Protein AF-A0A8H4R6E5-F1 (afdb_monomer_lite)

Structure (mmCIF, N/CA/C/O backbone):
data_AF-A0A8H4R6E5-F1
#
_entry.id   AF-A0A8H4R6E5-F1
#
loop_
_atom_site.group_PDB
_atom_site.id
_atom_site.type_symbol
_atom_site.label_atom_id
_atom_site.label_alt_id
_atom_site.label_comp_id
_atom_site.label_asym_id
_atom_site.label_entity_id
_atom_site.label_seq_id
_atom_site.pdbx_PDB_ins_code
_atom_site.Cartn_x
_atom_site.Cartn_y
_atom_site.Cartn_z
_atom_site.occupancy
_atom_site.B_iso_or_equiv
_atom_site.auth_seq_id
_atom_site.auth_comp_id
_atom_site.auth_asym_id
_atom_site.auth_atom_id
_atom_site.pdbx_PDB_model_num
ATOM 1 N N . MET A 1 1 ? 16.831 -21.505 -38.066 1.00 56.34 1 MET A N 1
ATOM 2 C CA . MET A 1 1 ? 16.959 -20.039 -38.204 1.00 56.34 1 MET A CA 1
ATOM 3 C C . MET A 1 1 ? 16.890 -19.450 -36.808 1.00 56.34 1 MET A C 1
ATOM 5 O O . MET A 1 1 ? 15.974 -19.810 -36.083 1.00 56.34 1 MET A O 1
ATOM 9 N N . ALA A 1 2 ? 17.876 -18.652 -36.403 1.00 72.31 2 ALA A N 1
ATOM 10 C CA . ALA A 1 2 ? 17.888 -18.002 -35.094 1.00 72.31 2 ALA A CA 1
ATOM 11 C C . ALA A 1 2 ? 17.342 -16.578 -35.245 1.00 72.31 2 ALA A C 1
ATOM 13 O O . ALA A 1 2 ? 17.800 -15.841 -36.116 1.00 72.31 2 ALA A O 1
ATOM 14 N N . VAL A 1 3 ? 16.355 -16.214 -34.427 1.00 78.81 3 VAL A N 1
ATOM 15 C CA . VAL A 1 3 ? 15.859 -14.839 -34.328 1.00 78.81 3 VAL A CA 1
ATOM 16 C C . VAL A 1 3 ? 16.624 -14.171 -33.194 1.00 78.81 3 VAL A C 1
ATOM 18 O O . VAL A 1 3 ? 16.574 -14.631 -32.056 1.00 78.81 3 VAL A O 1
ATOM 21 N N . ILE A 1 4 ? 17.355 -13.110 -33.516 1.00 76.75 4 ILE A N 1
ATOM 22 C CA . ILE A 1 4 ? 18.052 -12.266 -32.546 1.00 76.75 4 ILE A CA 1
ATOM 23 C C . ILE A 1 4 ? 17.148 -11.083 -32.208 1.00 76.75 4 ILE A C 1
ATOM 25 O O . ILE A 1 4 ? 16.847 -10.260 -33.067 1.00 76.75 4 ILE A O 1
ATOM 29 N N . VAL A 1 5 ? 16.686 -11.035 -30.959 1.00 80.31 5 VAL A N 1
ATOM 30 C CA . VAL A 1 5 ? 15.897 -9.922 -30.422 1.00 80.31 5 VAL A CA 1
ATOM 31 C C . VAL A 1 5 ? 16.864 -8.933 -29.780 1.00 80.31 5 VAL A C 1
ATOM 33 O O . VAL A 1 5 ? 17.503 -9.251 -28.779 1.00 80.31 5 VAL A O 1
ATOM 36 N N . THR A 1 6 ? 16.999 -7.748 -30.368 1.00 80.81 6 THR A N 1
ATOM 37 C CA . THR A 1 6 ? 17.791 -6.647 -29.807 1.00 80.81 6 THR A CA 1
ATOM 38 C C . THR A 1 6 ? 16.897 -5.798 -28.911 1.00 80.81 6 THR A C 1
ATOM 40 O O . THR A 1 6 ? 15.947 -5.185 -29.398 1.00 80.81 6 THR A O 1
ATOM 43 N N . LEU A 1 7 ? 17.176 -5.782 -27.608 1.00 77.88 7 LEU A N 1
ATOM 44 C CA . LEU A 1 7 ? 16.465 -4.931 -26.653 1.00 77.88 7 LEU A CA 1
ATOM 45 C C . LEU A 1 7 ? 16.979 -3.483 -26.762 1.00 77.88 7 LEU A C 1
ATOM 47 O O . LEU A 1 7 ? 18.193 -3.296 -26.867 1.00 77.88 7 LEU A O 1
ATOM 51 N N . PRO A 1 8 ? 16.093 -2.471 -26.750 1.00 76.50 8 PRO A N 1
ATOM 52 C CA . PRO A 1 8 ? 16.499 -1.070 -26.762 1.00 76.50 8 PRO A CA 1
ATOM 53 C C . PRO A 1 8 ? 17.221 -0.684 -25.461 1.00 76.50 8 PRO A C 1
ATOM 55 O O . PRO A 1 8 ? 16.934 -1.218 -24.385 1.00 76.50 8 PRO A O 1
ATOM 58 N N . GLU A 1 9 ? 18.164 0.259 -25.560 1.00 71.12 9 GLU A N 1
ATOM 59 C CA . GLU A 1 9 ? 18.839 0.832 -24.391 1.00 71.12 9 GLU A CA 1
ATOM 60 C C . GLU A 1 9 ? 17.802 1.470 -23.453 1.00 71.12 9 GLU A C 1
ATOM 62 O O . GLU A 1 9 ? 17.002 2.306 -23.868 1.00 71.12 9 GLU A O 1
ATOM 67 N N . GLY A 1 10 ? 17.804 1.058 -22.181 1.00 68.06 10 GLY A N 1
ATOM 68 C CA . GLY A 1 10 ? 16.869 1.544 -21.162 1.00 68.06 10 GLY A CA 1
ATOM 69 C C . GLY A 1 10 ? 15.729 0.589 -20.784 1.00 68.06 10 GLY A C 1
ATOM 70 O O . GLY A 1 10 ? 15.026 0.859 -19.809 1.00 68.06 10 GLY A O 1
ATOM 71 N N . PHE A 1 11 ? 15.597 -0.567 -21.446 1.00 73.88 11 PHE A N 1
ATOM 72 C CA . PHE A 1 11 ? 14.601 -1.591 -21.083 1.00 73.88 11 PHE A CA 1
ATOM 73 C C . PHE A 1 11 ? 14.754 -2.102 -19.632 1.00 73.88 11 PHE A C 1
ATOM 75 O O . PHE A 1 11 ? 13.789 -2.487 -18.972 1.00 73.88 11 PHE A O 1
ATOM 82 N N . GLU A 1 12 ? 15.967 -2.047 -19.080 1.00 71.88 12 GLU A N 1
ATOM 83 C CA . GLU A 1 12 ? 16.258 -2.384 -17.681 1.00 71.88 12 GLU A CA 1
ATOM 84 C C . GLU A 1 12 ? 15.514 -1.499 -16.661 1.00 71.88 12 GLU A C 1
ATOM 86 O O . GLU A 1 12 ? 15.127 -1.974 -15.588 1.00 71.88 12 GLU A O 1
ATOM 91 N N . TYR A 1 13 ? 15.218 -0.241 -17.007 1.00 70.88 13 TYR A N 1
ATOM 92 C CA . TYR A 1 13 ? 14.477 0.681 -16.140 1.00 70.88 13 TYR A CA 1
ATOM 93 C C . TYR A 1 13 ? 12.981 0.359 -16.064 1.00 70.88 13 TYR A C 1
ATOM 95 O O . TYR A 1 13 ? 12.332 0.691 -15.064 1.00 70.88 13 TYR A O 1
ATOM 103 N N . VAL A 1 14 ? 12.439 -0.314 -17.086 1.00 73.81 14 VAL A N 1
ATOM 104 C CA . VAL A 1 14 ? 11.071 -0.854 -17.072 1.00 73.81 14 VAL A CA 1
ATOM 105 C C . VAL A 1 14 ? 10.990 -1.968 -16.030 1.00 73.81 14 VAL A C 1
ATOM 107 O O . VAL A 1 14 ? 10.126 -1.942 -15.153 1.00 73.81 14 VAL A O 1
ATOM 110 N N . GLY A 1 15 ? 11.959 -2.891 -16.044 1.00 75.12 15 GLY A N 1
ATOM 111 C CA . GLY A 1 15 ? 12.068 -3.953 -15.042 1.00 75.12 15 GLY A CA 1
ATOM 112 C C . GLY A 1 15 ? 12.217 -3.407 -13.618 1.00 75.12 15 GLY A C 1
ATOM 113 O O . GLY A 1 15 ? 11.489 -3.823 -12.716 1.00 75.12 15 GLY A O 1
ATOM 114 N N . GLY A 1 16 ? 13.104 -2.426 -13.421 1.00 75.00 16 GLY A N 1
ATOM 115 C CA . GLY A 1 16 ? 13.277 -1.753 -12.129 1.00 75.00 16 GLY A CA 1
ATOM 116 C C . GLY A 1 16 ? 11.998 -1.069 -11.633 1.00 75.00 16 GLY A C 1
ATOM 117 O O . GLY A 1 16 ? 11.660 -1.153 -10.452 1.00 75.00 16 GLY A O 1
ATOM 118 N N . GLY A 1 17 ? 11.240 -0.462 -12.545 1.00 74.38 17 GLY A N 1
ATOM 119 C CA . GLY A 1 17 ? 9.939 0.135 -12.268 1.00 74.38 17 GLY A CA 1
ATOM 120 C C . GLY A 1 17 ? 8.906 -0.838 -11.748 1.00 74.38 17 GLY A C 1
ATOM 121 O O . GLY A 1 17 ? 8.384 -0.663 -10.646 1.00 74.38 17 GLY A O 1
ATOM 122 N N . LEU A 1 18 ? 8.667 -1.894 -12.519 1.00 77.62 18 LEU A N 1
ATOM 123 C CA . LEU A 1 18 ? 7.715 -2.943 -12.171 1.00 77.62 18 LEU A CA 1
ATOM 124 C C . LEU A 1 18 ? 8.064 -3.589 -10.824 1.00 77.62 18 LEU 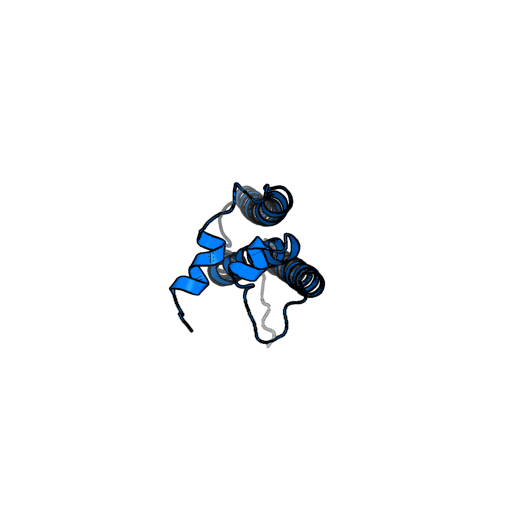A C 1
ATOM 126 O O . LEU A 1 18 ? 7.189 -3.749 -9.970 1.00 77.62 18 LEU A O 1
ATOM 130 N N . LEU A 1 19 ? 9.349 -3.892 -10.603 1.00 81.38 19 LEU A N 1
ATOM 131 C CA . LEU A 1 19 ? 9.837 -4.451 -9.342 1.00 81.38 19 LEU A CA 1
ATOM 132 C C . LEU A 1 19 ? 9.614 -3.492 -8.168 1.00 81.38 19 LEU A C 1
ATOM 134 O O . LEU A 1 19 ? 9.142 -3.921 -7.115 1.00 81.38 19 LEU A O 1
ATOM 138 N N . SER A 1 20 ? 9.900 -2.198 -8.335 1.00 78.00 20 SER A N 1
ATOM 139 C CA . SER A 1 20 ? 9.714 -1.203 -7.271 1.00 78.00 20 SER A CA 1
ATOM 140 C C . SER A 1 20 ? 8.251 -1.098 -6.823 1.00 78.00 20 SER A C 1
ATOM 142 O O . SER A 1 20 ? 7.964 -1.129 -5.622 1.00 78.00 20 SER A O 1
ATOM 144 N N . THR A 1 21 ? 7.317 -1.090 -7.777 1.00 76.88 21 THR A N 1
ATOM 145 C CA . THR A 1 21 ? 5.876 -1.060 -7.509 1.00 76.88 21 THR A CA 1
ATOM 146 C C . THR A 1 21 ? 5.417 -2.342 -6.814 1.00 76.88 21 THR A C 1
ATOM 148 O O . THR A 1 21 ? 4.626 -2.284 -5.873 1.00 76.88 21 THR A O 1
ATOM 151 N N . ALA A 1 22 ? 5.964 -3.500 -7.197 1.00 83.75 22 ALA A N 1
ATOM 152 C CA . ALA A 1 22 ? 5.670 -4.768 -6.532 1.00 83.75 22 ALA A CA 1
ATOM 153 C C . ALA A 1 22 ? 6.104 -4.762 -5.054 1.00 83.75 22 ALA A C 1
ATOM 155 O O . ALA A 1 22 ? 5.322 -5.138 -4.178 1.00 83.75 22 ALA A O 1
ATOM 156 N N . PHE A 1 23 ? 7.313 -4.277 -4.744 1.00 82.38 23 PHE A N 1
ATOM 157 C CA . PHE A 1 23 ? 7.775 -4.148 -3.356 1.00 82.38 23 PHE A CA 1
ATOM 158 C C . PHE A 1 23 ? 6.924 -3.168 -2.539 1.00 82.38 23 PHE A C 1
ATOM 160 O O . PHE A 1 23 ? 6.646 -3.432 -1.366 1.00 82.38 23 PHE A O 1
ATOM 167 N N . LEU A 1 24 ? 6.470 -2.070 -3.148 1.00 81.44 24 LEU A N 1
ATOM 168 C CA . LEU A 1 24 ? 5.578 -1.108 -2.501 1.00 81.44 24 LEU A CA 1
ATOM 169 C C . LEU A 1 24 ? 4.233 -1.750 -2.126 1.00 81.44 24 LEU A C 1
ATOM 171 O O . LEU A 1 24 ? 3.801 -1.640 -0.977 1.00 81.44 24 LEU A O 1
ATOM 175 N N . ILE A 1 25 ? 3.607 -2.480 -3.052 1.00 84.25 25 ILE A N 1
ATOM 176 C CA . ILE A 1 25 ? 2.322 -3.166 -2.833 1.00 84.25 25 ILE A CA 1
ATOM 177 C C . ILE A 1 25 ? 2.453 -4.243 -1.754 1.00 84.25 25 ILE A C 1
ATOM 179 O O . ILE A 1 25 ? 1.590 -4.354 -0.877 1.00 84.25 25 ILE A O 1
ATOM 183 N N . LEU A 1 26 ? 3.551 -5.006 -1.764 1.00 86.75 26 LEU A N 1
ATOM 184 C CA . LEU A 1 26 ? 3.850 -5.980 -0.714 1.00 86.75 26 LEU A CA 1
ATOM 185 C C . LEU A 1 26 ? 3.985 -5.292 0.650 1.00 86.75 26 LEU A C 1
ATOM 187 O O . LEU A 1 26 ? 3.356 -5.716 1.619 1.00 86.75 26 LEU A O 1
ATOM 191 N N . GLY A 1 27 ? 4.743 -4.196 0.726 1.00 83.69 27 GLY A N 1
ATOM 192 C CA . GLY A 1 27 ? 4.910 -3.415 1.953 1.00 83.69 27 GLY A CA 1
ATOM 193 C C . GLY A 1 27 ? 3.581 -2.898 2.511 1.00 83.69 27 GLY A C 1
ATOM 194 O O . GLY A 1 27 ? 3.301 -3.056 3.702 1.00 83.69 27 GLY A O 1
ATOM 195 N N . GLN A 1 28 ? 2.724 -2.348 1.651 1.00 83.38 28 GLN A N 1
ATOM 196 C CA . GLN A 1 28 ? 1.380 -1.910 2.031 1.00 83.38 28 GLN A CA 1
ATOM 197 C C . GLN A 1 28 ? 0.510 -3.076 2.523 1.00 83.38 28 GLN A C 1
ATOM 199 O O . GLN A 1 28 ? -0.129 -2.960 3.570 1.00 83.38 28 GLN A O 1
ATOM 204 N N . SER A 1 29 ? 0.554 -4.228 1.847 1.00 86.25 29 SER A N 1
ATOM 205 C CA . SER A 1 29 ? -0.179 -5.442 2.244 1.00 86.25 29 SER A CA 1
ATOM 206 C C . SER A 1 29 ? 0.227 -5.932 3.641 1.00 86.25 29 SER A C 1
ATOM 208 O O . SER A 1 29 ? -0.621 -6.310 4.460 1.00 86.25 29 SER A O 1
ATOM 210 N N . PHE A 1 30 ? 1.527 -5.881 3.958 1.00 87.62 30 PHE A N 1
ATOM 211 C CA . PHE A 1 30 ? 2.034 -6.204 5.293 1.00 87.62 30 PHE A CA 1
ATOM 212 C C . PHE A 1 30 ? 1.542 -5.217 6.354 1.00 87.62 30 PHE A C 1
ATOM 214 O O . PHE A 1 30 ? 1.173 -5.637 7.454 1.00 87.62 30 PHE A O 1
ATOM 221 N N . LEU A 1 31 ? 1.503 -3.917 6.045 1.00 83.62 31 LEU A N 1
ATOM 222 C CA . LEU A 1 31 ? 0.993 -2.899 6.966 1.00 83.62 31 LEU A CA 1
ATOM 223 C C . LEU A 1 31 ? -0.499 -3.095 7.247 1.00 83.62 31 LEU A C 1
ATOM 225 O O . LEU A 1 31 ? -0.883 -3.132 8.417 1.00 83.62 31 LEU A O 1
ATOM 229 N N . VAL A 1 32 ? -1.316 -3.305 6.212 1.00 87.44 32 VAL A N 1
ATOM 230 C CA . VAL A 1 32 ? -2.746 -3.626 6.352 1.00 87.44 32 VAL A CA 1
ATOM 231 C C . VAL A 1 32 ? -2.926 -4.841 7.259 1.00 87.44 32 VAL A C 1
ATOM 233 O O . VAL A 1 32 ? -3.664 -4.779 8.240 1.00 87.44 32 VAL A O 1
ATOM 236 N N . SER A 1 33 ? -2.185 -5.920 7.005 1.00 88.38 33 SER A N 1
ATOM 237 C CA . SER A 1 33 ? -2.261 -7.152 7.801 1.00 88.38 33 SER A CA 1
ATOM 238 C C . SER A 1 33 ? -1.847 -6.937 9.261 1.00 88.38 33 SER A C 1
ATOM 240 O O . SER A 1 33 ? -2.491 -7.443 10.185 1.00 88.38 33 SER A O 1
ATOM 242 N N . LYS A 1 34 ? -0.794 -6.146 9.494 1.00 86.31 34 LYS A N 1
ATOM 243 C CA . LYS A 1 34 ? -0.314 -5.791 10.834 1.00 86.31 34 LYS A CA 1
ATOM 244 C C . LYS A 1 34 ? -1.360 -4.992 11.609 1.00 86.31 34 LYS A C 1
ATOM 246 O O . LYS A 1 34 ? -1.637 -5.327 12.760 1.00 86.31 34 LYS A O 1
ATOM 251 N N . TYR A 1 35 ? -1.933 -3.951 11.006 1.00 84.75 35 TYR A N 1
ATOM 252 C CA . TYR A 1 35 ? -2.947 -3.127 11.665 1.00 84.75 35 TYR A CA 1
ATOM 253 C C . TYR A 1 35 ? -4.262 -3.876 11.846 1.00 84.75 35 TYR A C 1
ATOM 255 O O . TYR A 1 35 ? -4.863 -3.761 1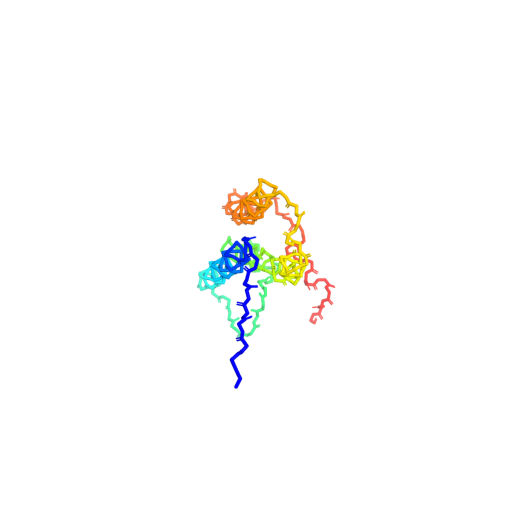2.907 1.00 84.75 35 TYR A O 1
ATOM 263 N N . ARG A 1 36 ? -4.641 -4.739 10.898 1.00 89.06 36 ARG A N 1
ATOM 264 C CA . ARG A 1 36 ? -5.791 -5.636 11.046 1.00 89.06 36 ARG A CA 1
ATOM 265 C C . ARG A 1 36 ? -5.665 -6.507 12.290 1.00 89.06 36 ARG A C 1
ATOM 267 O O . ARG A 1 36 ? -6.576 -6.552 13.110 1.00 89.06 36 ARG A O 1
ATOM 274 N N . LYS A 1 37 ? -4.517 -7.177 12.447 1.00 88.88 37 LYS A N 1
ATOM 275 C CA . LYS A 1 37 ? -4.265 -8.066 13.589 1.00 88.88 37 LYS A CA 1
ATOM 276 C C . LYS A 1 37 ? -4.297 -7.307 14.916 1.00 88.88 37 LYS A C 1
ATOM 278 O O . LYS A 1 37 ? -4.762 -7.849 15.910 1.00 88.88 37 LYS A O 1
ATOM 283 N N . ARG A 1 38 ? -3.824 -6.058 14.929 1.00 86.94 38 ARG A N 1
ATOM 284 C CA . ARG A 1 38 ? -3.866 -5.184 16.110 1.00 86.94 38 ARG A CA 1
ATOM 285 C C . ARG A 1 38 ? -5.268 -4.671 16.432 1.00 86.94 38 ARG A C 1
ATOM 287 O O . ARG A 1 38 ? -5.611 -4.563 17.601 1.00 86.94 38 ARG A O 1
ATOM 294 N N . ALA A 1 39 ? -6.057 -4.365 15.407 1.00 85.25 39 ALA A N 1
ATOM 295 C CA . ALA A 1 39 ? -7.434 -3.913 15.549 1.00 85.25 39 ALA A CA 1
ATOM 296 C C . ALA A 1 39 ? -8.409 -5.053 15.895 1.00 85.25 39 ALA A C 1
ATOM 298 O O . ALA A 1 39 ? -9.510 -4.779 16.351 1.00 85.25 39 ALA A O 1
ATOM 299 N N . GLY A 1 40 ? -8.011 -6.316 15.699 1.00 88.12 40 GLY A N 1
ATOM 300 C CA . GLY A 1 40 ? -8.841 -7.481 16.016 1.00 88.12 40 GLY A CA 1
ATOM 301 C C . GLY A 1 40 ? -9.976 -7.729 15.019 1.00 88.12 40 GLY A C 1
ATOM 302 O O . GLY A 1 40 ? -10.930 -8.420 15.355 1.00 88.12 40 GLY A O 1
ATOM 303 N N . ILE A 1 41 ? -9.880 -7.185 13.801 1.00 85.38 41 ILE A N 1
ATOM 304 C CA . ILE A 1 41 ? -10.980 -7.221 12.828 1.00 85.38 41 ILE A CA 1
ATOM 305 C C . ILE A 1 41 ? -11.034 -8.580 12.113 1.00 85.38 41 ILE A C 1
ATOM 307 O O . ILE A 1 41 ? -10.076 -8.937 11.402 1.00 85.38 41 ILE A O 1
ATOM 311 N N . PRO A 1 42 ? -12.135 -9.343 12.262 1.00 86.75 42 PRO A N 1
ATOM 312 C CA . PRO A 1 42 ? -12.265 -10.666 11.667 1.00 86.75 42 PRO A CA 1
ATOM 313 C C . PRO A 1 42 ? -12.376 -10.596 10.138 1.00 86.75 42 PRO A C 1
ATOM 315 O O . PRO A 1 42 ? -12.761 -9.588 9.547 1.00 86.75 42 PRO A O 1
ATOM 318 N N . TYR A 1 43 ? -12.007 -11.678 9.455 1.00 84.69 43 TYR A N 1
ATOM 319 C CA . TYR A 1 43 ? -12.433 -11.894 8.065 1.00 84.69 43 TYR A CA 1
ATOM 320 C C . TYR A 1 43 ? -13.927 -12.264 8.070 1.00 84.69 43 TYR A C 1
ATOM 322 O O . TYR A 1 43 ? -14.341 -12.953 9.002 1.00 84.69 43 TYR A O 1
ATOM 330 N N . PRO A 1 44 ? -14.751 -11.840 7.088 1.00 87.62 44 PRO A N 1
ATOM 331 C CA . PRO A 1 44 ? -14.422 -11.235 5.787 1.00 87.62 44 PRO A CA 1
ATOM 332 C C . PRO A 1 44 ? -14.488 -9.693 5.727 1.00 87.62 44 PRO A C 1
ATOM 334 O O . PRO A 1 44 ? -14.492 -9.127 4.637 1.00 87.62 44 PRO A O 1
ATOM 337 N N . GLN A 1 45 ? -14.539 -8.993 6.863 1.00 83.06 45 GLN A N 1
ATOM 338 C CA . GLN A 1 45 ? -14.696 -7.534 6.896 1.00 83.06 45 GLN A CA 1
ATOM 339 C C . GLN A 1 45 ? -13.500 -6.814 6.234 1.00 83.06 45 GLN A C 1
ATOM 341 O O . GLN A 1 45 ? -12.338 -7.108 6.542 1.00 83.06 45 GLN A O 1
ATOM 346 N N . LEU A 1 46 ? -13.793 -5.903 5.291 1.00 83.25 46 LEU A N 1
ATOM 347 C CA . LEU A 1 46 ? -12.792 -5.179 4.489 1.00 83.25 46 LEU A CA 1
ATOM 348 C C . LEU A 1 46 ? -12.299 -3.892 5.171 1.00 83.25 46 LEU A C 1
ATOM 350 O O . LEU A 1 46 ? -11.112 -3.579 5.077 1.00 83.25 46 LEU A O 1
ATOM 354 N N . TYR A 1 47 ? -13.201 -3.188 5.859 1.00 82.31 47 TYR A N 1
ATOM 355 C CA . TYR A 1 47 ? -12.961 -1.953 6.611 1.00 82.31 47 TYR A CA 1
ATOM 356 C C . TYR A 1 47 ? -13.576 -2.059 8.010 1.00 82.31 47 TYR A C 1
ATOM 358 O O . TYR A 1 47 ? -14.619 -2.686 8.178 1.00 82.31 47 TYR A O 1
ATOM 366 N N . ALA A 1 48 ? -12.939 -1.447 9.008 1.00 81.50 48 ALA A N 1
ATOM 367 C CA . ALA A 1 48 ? -13.516 -1.248 10.335 1.00 81.50 48 ALA A CA 1
ATOM 368 C C . ALA A 1 48 ? -14.752 -0.351 10.245 1.00 81.50 48 ALA A C 1
ATOM 370 O O . ALA A 1 48 ? -14.704 0.648 9.519 1.00 81.50 48 ALA A O 1
ATOM 371 N N . GLU A 1 49 ? -15.800 -0.659 11.009 1.00 80.56 49 GLU A N 1
ATOM 372 C CA . GLU A 1 49 ? -16.959 0.235 11.107 1.00 80.56 49 GLU A CA 1
ATOM 373 C C . GLU A 1 49 ? -16.577 1.591 11.718 1.00 80.56 49 GLU A C 1
ATOM 375 O O . GLU A 1 49 ? -15.612 1.698 12.487 1.00 80.56 49 GLU A O 1
ATOM 380 N N . LYS A 1 50 ? -17.388 2.624 11.442 1.00 75.00 50 LYS A N 1
ATOM 381 C CA . LYS A 1 50 ? -17.313 3.936 12.116 1.00 75.00 50 LYS A CA 1
ATOM 382 C C . LYS A 1 50 ? -17.187 3.795 13.643 1.00 75.00 50 LYS A C 1
ATOM 384 O O . LYS A 1 50 ? -16.285 4.381 14.241 1.00 75.00 50 LYS A O 1
ATOM 389 N N . SER A 1 51 ? -18.016 2.946 14.253 1.00 76.38 51 SER A N 1
ATOM 390 C CA . SER A 1 51 ? -18.040 2.684 15.701 1.00 76.38 51 SER A CA 1
ATOM 391 C C . SER A 1 51 ? -16.712 2.100 16.225 1.00 76.38 51 SER A C 1
ATOM 393 O O . SER A 1 51 ? -16.153 2.574 17.219 1.00 76.38 51 SER A O 1
ATOM 395 N N . GLU A 1 52 ? -16.150 1.117 15.517 1.00 75.69 52 GLU A N 1
ATOM 396 C CA . GLU A 1 52 ? -14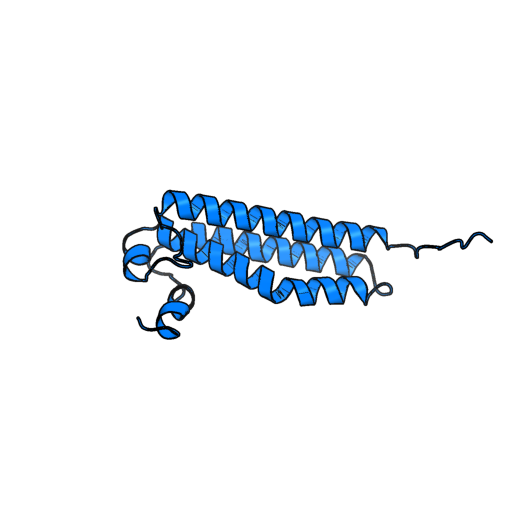.899 0.428 15.862 1.00 75.69 52 GLU A CA 1
ATOM 397 C C . GLU A 1 52 ? -13.671 1.332 15.678 1.00 75.69 52 GLU A C 1
ATOM 399 O O . GLU A 1 52 ? -12.749 1.336 16.501 1.00 75.69 52 GLU A O 1
ATOM 404 N N . ALA A 1 53 ? -13.665 2.139 14.617 1.00 74.00 53 ALA A N 1
ATOM 405 C CA . ALA A 1 53 ? -12.611 3.102 14.318 1.00 74.00 53 ALA A CA 1
ATOM 406 C C . ALA A 1 53 ? -12.626 4.323 15.255 1.00 74.00 53 ALA A C 1
ATOM 408 O O . ALA A 1 53 ? -11.581 4.916 15.542 1.00 74.00 53 ALA A O 1
ATOM 409 N N . GLU A 1 54 ? -13.789 4.730 15.761 1.00 71.94 54 GLU A N 1
ATOM 410 C CA . GLU A 1 54 ? -13.910 5.768 16.790 1.00 71.94 54 GLU A CA 1
ATOM 411 C C . GLU A 1 54 ? -13.403 5.281 18.148 1.00 71.94 54 GLU A C 1
ATOM 413 O O . GLU A 1 54 ? -12.585 5.966 18.788 1.00 71.94 54 GLU A O 1
ATOM 418 N N . ALA A 1 55 ? -13.782 4.058 18.523 1.00 78.81 55 ALA A N 1
ATOM 419 C CA . ALA A 1 55 ? -13.333 3.402 19.742 1.00 78.81 55 ALA A CA 1
ATOM 420 C C . ALA A 1 55 ? -11.810 3.167 19.735 1.00 78.81 55 ALA A C 1
ATOM 422 O O . ALA A 1 55 ? -11.097 3.614 20.643 1.00 78.81 55 ALA A O 1
ATOM 423 N N . SER A 1 56 ? -11.268 2.558 18.675 1.00 77.62 56 SER A N 1
ATOM 424 C CA . SER A 1 56 ? -9.865 2.133 18.608 1.00 77.62 56 SER A CA 1
ATOM 425 C C . SER A 1 56 ? -9.033 2.934 17.609 1.00 77.62 56 SER A C 1
ATOM 427 O O . SER A 1 56 ? -9.342 3.035 16.423 1.00 77.62 56 SER A O 1
ATOM 429 N N . LYS A 1 57 ? -7.881 3.439 18.072 1.00 79.00 57 LYS A N 1
ATOM 430 C CA . LYS A 1 57 ? -6.892 4.073 17.185 1.00 79.00 57 LYS A CA 1
ATOM 431 C C . LYS A 1 57 ? -6.332 3.075 16.163 1.00 79.00 57 LYS A C 1
ATOM 433 O O . LYS A 1 57 ? -6.036 3.466 15.040 1.00 79.00 57 LYS A O 1
ATOM 438 N N . ASP A 1 58 ? -6.207 1.801 16.526 1.00 81.50 58 ASP A N 1
ATOM 439 C CA . ASP A 1 58 ? -5.631 0.786 15.641 1.00 81.50 58 ASP A CA 1
ATOM 440 C C . ASP A 1 58 ? -6.596 0.399 14.507 1.00 81.50 58 ASP A C 1
ATOM 442 O O . ASP A 1 58 ? -6.146 0.187 13.382 1.00 81.50 58 ASP A O 1
ATOM 446 N N . ALA A 1 59 ? -7.911 0.407 14.760 1.00 81.44 59 ALA A N 1
ATOM 447 C CA . ALA A 1 59 ? -8.939 0.211 13.732 1.00 81.44 59 ALA A CA 1
ATOM 448 C C . ALA A 1 59 ? -8.967 1.366 12.716 1.00 81.44 59 ALA A C 1
ATOM 450 O O . ALA A 1 59 ? -9.055 1.149 11.509 1.00 81.44 59 ALA A O 1
ATOM 451 N N . TYR A 1 60 ? -8.772 2.600 13.187 1.00 78.50 60 TYR A N 1
ATOM 452 C CA . TYR A 1 60 ? -8.598 3.749 12.302 1.00 78.50 60 TYR A CA 1
ATOM 453 C C . TYR A 1 60 ? -7.348 3.629 11.412 1.00 78.50 60 TYR A C 1
ATOM 455 O O . TYR A 1 60 ? -7.402 3.872 10.204 1.00 78.50 60 TYR A O 1
ATOM 463 N N . LEU A 1 61 ? -6.215 3.220 11.995 1.00 78.81 61 LEU A N 1
ATOM 464 C CA . LEU A 1 61 ? -4.974 3.009 11.243 1.00 78.81 61 LEU A CA 1
ATOM 465 C C . LEU A 1 61 ? -5.109 1.888 10.213 1.00 78.81 61 LEU A C 1
ATOM 467 O O . LEU A 1 61 ? -4.545 2.002 9.126 1.00 78.81 61 LEU A O 1
ATOM 471 N N . PHE A 1 62 ? -5.882 0.845 10.526 1.00 84.62 62 PHE A N 1
ATOM 472 C CA . PHE A 1 62 ? -6.232 -0.197 9.568 1.00 84.62 62 PHE A CA 1
ATOM 473 C C . PHE A 1 62 ? -6.986 0.376 8.361 1.00 84.62 62 PHE A C 1
ATOM 475 O O . PHE A 1 62 ? -6.540 0.165 7.235 1.00 84.62 62 PHE A O 1
ATOM 482 N N . ASN A 1 63 ? -8.040 1.172 8.573 1.00 82.81 63 ASN A N 1
ATOM 483 C CA . ASN A 1 63 ? -8.794 1.786 7.471 1.00 82.81 63 ASN A CA 1
ATOM 484 C C . ASN A 1 63 ? -7.916 2.691 6.604 1.00 82.81 63 ASN A C 1
ATOM 486 O O . ASN A 1 63 ? -8.032 2.680 5.378 1.00 82.81 63 ASN A O 1
ATOM 490 N N . CYS A 1 64 ? -7.003 3.440 7.222 1.00 79.25 64 CYS A N 1
ATOM 491 C CA . CYS A 1 64 ? -6.111 4.304 6.464 1.00 79.25 64 CYS A CA 1
ATOM 492 C C . CYS A 1 64 ? -5.069 3.530 5.654 1.00 79.25 64 CYS A C 1
ATOM 494 O O . CYS A 1 64 ? -4.873 3.820 4.474 1.00 79.25 64 CYS A O 1
ATOM 496 N N . ALA A 1 65 ? -4.444 2.510 6.249 1.00 80.69 65 ALA A N 1
ATOM 497 C CA . ALA A 1 65 ? -3.546 1.621 5.516 1.00 80.69 65 ALA A CA 1
ATOM 498 C C . ALA A 1 65 ? -4.279 0.948 4.344 1.00 80.69 65 ALA A C 1
ATOM 500 O O . ALA A 1 65 ? -3.734 0.854 3.247 1.00 80.69 65 ALA A O 1
ATOM 501 N N . GLN A 1 66 ? -5.535 0.552 4.559 1.00 85.94 66 GLN A N 1
ATOM 502 C CA . GLN A 1 66 ? -6.365 -0.077 3.542 1.00 85.94 66 GLN A CA 1
ATOM 503 C C . GLN A 1 66 ? -6.720 0.886 2.399 1.00 85.94 66 GLN A C 1
ATOM 505 O O . GLN A 1 66 ? -6.665 0.495 1.239 1.00 85.94 66 GLN A O 1
ATOM 510 N N . ARG A 1 67 ? -7.033 2.157 2.685 1.00 83.19 67 ARG A N 1
ATOM 511 C CA . ARG A 1 67 ? -7.246 3.182 1.644 1.00 83.19 67 ARG A CA 1
ATOM 512 C C . ARG A 1 67 ? -5.982 3.481 0.850 1.00 83.19 67 ARG A C 1
ATOM 514 O O . ARG A 1 67 ? -6.042 3.530 -0.370 1.00 83.19 67 ARG A O 1
ATOM 521 N N . ALA A 1 68 ? -4.844 3.637 1.523 1.00 78.69 68 ALA A N 1
ATOM 522 C CA . ALA A 1 68 ? -3.575 3.866 0.839 1.00 78.69 68 ALA A CA 1
ATOM 523 C C . ALA A 1 68 ? -3.233 2.704 -0.108 1.00 78.69 68 ALA A C 1
ATOM 525 O O . ALA A 1 68 ? -2.800 2.932 -1.235 1.00 78.69 68 ALA A O 1
ATOM 526 N N . HIS A 1 69 ? -3.484 1.469 0.334 1.00 82.94 69 HIS A N 1
ATOM 527 C CA . HIS A 1 69 ? -3.286 0.280 -0.481 1.00 82.94 69 HIS A CA 1
ATOM 528 C C . HIS A 1 69 ? -4.245 0.220 -1.681 1.00 82.94 69 HIS A C 1
ATOM 530 O O . HIS A 1 69 ? -3.797 0.015 -2.805 1.00 82.94 69 HIS A O 1
ATOM 536 N N . GLN A 1 70 ? -5.542 0.466 -1.471 1.00 84.06 70 GLN A N 1
ATOM 537 C CA . GLN A 1 70 ? -6.538 0.470 -2.550 1.00 84.06 70 GLN A CA 1
ATOM 538 C C . GLN A 1 70 ? -6.273 1.567 -3.588 1.00 84.06 70 GLN A C 1
ATOM 540 O O . GLN A 1 70 ? -6.259 1.269 -4.775 1.00 84.06 70 GLN A O 1
ATOM 545 N N . ASN A 1 71 ? -5.927 2.790 -3.174 1.00 81.69 71 ASN A N 1
ATOM 546 C CA . A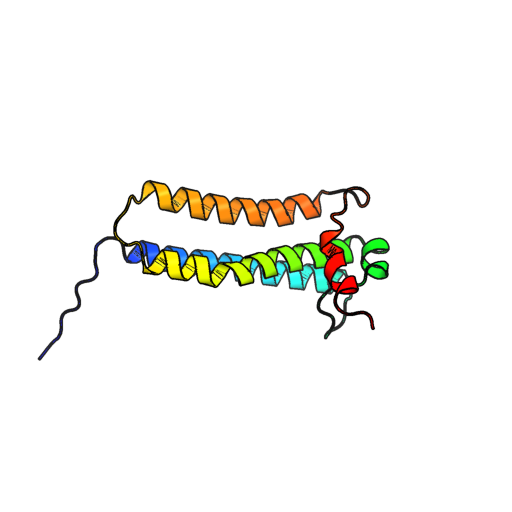SN A 1 71 ? -5.569 3.865 -4.109 1.00 81.69 71 ASN A CA 1
ATOM 547 C C . ASN A 1 71 ? -4.373 3.483 -5.000 1.00 81.69 71 ASN A C 1
ATOM 549 O O . ASN A 1 71 ? -4.320 3.830 -6.178 1.00 81.69 71 ASN A O 1
ATOM 553 N N . THR A 1 72 ? -3.403 2.753 -4.441 1.00 79.19 72 THR A N 1
ATOM 554 C CA . THR A 1 72 ? -2.269 2.237 -5.218 1.00 79.19 72 THR A CA 1
ATOM 555 C C . THR A 1 72 ? -2.726 1.169 -6.214 1.00 79.19 72 THR A C 1
ATOM 557 O O . THR A 1 72 ? -2.290 1.187 -7.361 1.00 79.19 72 THR A O 1
ATOM 560 N N . LEU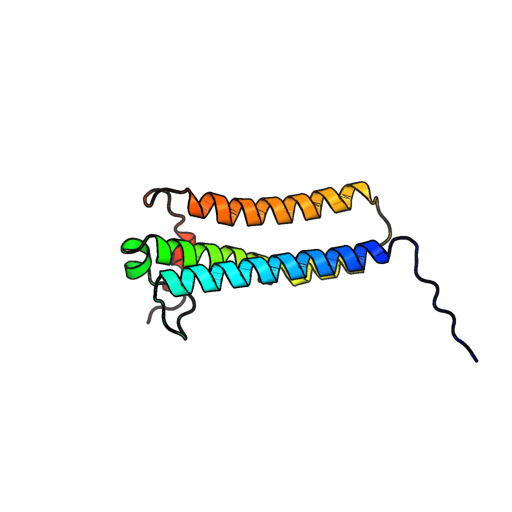 A 1 73 ? -3.620 0.262 -5.807 1.00 84.44 73 LEU A N 1
ATOM 561 C CA . LEU A 1 73 ? -4.163 -0.782 -6.682 1.00 84.44 73 LEU A CA 1
ATOM 562 C C . LEU A 1 73 ? -5.056 -0.225 -7.798 1.00 84.44 73 LEU A C 1
ATOM 564 O O . LEU A 1 73 ? -5.037 -0.757 -8.901 1.00 84.44 73 LEU A O 1
ATOM 568 N N . GLU A 1 74 ? -5.798 0.851 -7.551 1.00 82.69 74 GLU A N 1
ATOM 569 C CA . GLU A 1 74 ? -6.608 1.518 -8.576 1.00 82.69 74 GLU A CA 1
ATOM 570 C C . GLU A 1 74 ? -5.725 2.177 -9.649 1.00 82.69 74 GLU A C 1
ATOM 572 O O . GLU A 1 74 ? -6.030 2.114 -10.841 1.00 82.69 74 GLU A O 1
ATOM 577 N N . ASN A 1 75 ? -4.579 2.734 -9.246 1.00 78.81 75 ASN A N 1
ATOM 578 C CA . ASN A 1 75 ? -3.665 3.438 -10.148 1.00 78.81 75 ASN A CA 1
ATOM 579 C C . ASN A 1 75 ? -2.573 2.553 -10.767 1.00 78.81 75 ASN A C 1
ATOM 581 O O . ASN A 1 75 ? -1.895 2.994 -11.697 1.00 78.81 75 ASN A O 1
ATOM 585 N N . ILE A 1 76 ? -2.405 1.309 -10.306 1.00 81.50 76 ILE A N 1
ATOM 586 C CA . ILE A 1 76 ? -1.328 0.414 -10.759 1.00 81.50 76 ILE A CA 1
ATOM 587 C C . ILE A 1 76 ? -1.352 0.190 -12.276 1.00 81.50 76 ILE A C 1
ATOM 589 O O . ILE A 1 76 ? -0.307 0.202 -12.922 1.00 81.50 76 ILE A O 1
ATOM 593 N N . ASN A 1 77 ? -2.547 0.053 -12.857 1.00 80.12 77 ASN A N 1
ATOM 594 C CA . ASN A 1 77 ? -2.718 -0.190 -14.287 1.00 80.12 77 ASN A CA 1
ATOM 595 C C . ASN A 1 77 ? -2.240 1.012 -15.100 1.00 80.12 77 ASN A C 1
ATOM 597 O O . ASN A 1 77 ? -1.533 0.852 -16.090 1.00 80.12 77 ASN A O 1
ATOM 601 N N . THR A 1 78 ? -2.567 2.221 -14.644 1.00 78.19 78 THR A N 1
ATOM 602 C CA . THR A 1 78 ? -2.093 3.461 -15.258 1.00 78.19 78 THR A CA 1
ATOM 603 C C . THR A 1 78 ? -0.572 3.550 -15.181 1.00 78.19 78 THR A C 1
ATOM 605 O O . THR A 1 78 ? 0.064 3.883 -16.176 1.00 78.19 78 THR A O 1
ATOM 608 N N . VAL A 1 79 ? 0.035 3.206 -14.041 1.00 73.50 79 VAL A N 1
ATOM 609 C CA . VAL A 1 79 ? 1.501 3.202 -13.886 1.00 73.50 79 VAL A CA 1
ATOM 610 C C . VAL A 1 79 ? 2.153 2.208 -14.852 1.00 73.50 79 VAL A C 1
ATOM 612 O O . VAL A 1 79 ? 3.085 2.571 -15.564 1.00 73.50 79 VAL A O 1
ATOM 615 N N . TYR A 1 80 ? 1.632 0.984 -14.949 1.00 78.31 80 TYR A N 1
ATOM 616 C CA . TYR A 1 80 ? 2.194 -0.052 -15.819 1.00 78.31 80 TYR A CA 1
ATOM 617 C C . TYR A 1 80 ? 2.037 0.253 -17.309 1.00 78.31 80 TYR A C 1
ATOM 619 O O . TYR A 1 80 ? 2.968 0.024 -18.076 1.00 78.31 80 TYR A O 1
ATOM 627 N N . LEU A 1 81 ? 0.899 0.806 -17.730 1.00 78.69 81 LEU A N 1
ATOM 628 C CA . LEU A 1 81 ? 0.700 1.210 -19.124 1.00 78.69 81 LEU A CA 1
ATOM 629 C C . LEU A 1 81 ? 1.650 2.346 -19.519 1.00 78.69 81 LEU A C 1
ATOM 631 O O . LEU A 1 81 ? 2.286 2.279 -20.569 1.00 78.69 81 LEU A O 1
ATOM 635 N N . ASN A 1 82 ? 1.820 3.342 -18.645 1.00 69.31 82 ASN A N 1
ATOM 636 C CA . ASN A 1 82 ? 2.775 4.426 -18.880 1.00 69.31 82 ASN A CA 1
ATOM 637 C C . ASN A 1 82 ? 4.229 3.932 -18.931 1.00 69.31 82 ASN A C 1
ATOM 639 O O . ASN A 1 82 ? 5.031 4.488 -19.683 1.00 69.31 82 ASN A O 1
ATOM 643 N N . ASP A 1 83 ? 4.563 2.900 -18.153 1.00 66.69 83 ASP A N 1
ATOM 644 C CA . ASP A 1 83 ? 5.892 2.288 -18.147 1.00 66.69 83 ASP A CA 1
ATOM 645 C C . ASP A 1 83 ? 6.202 1.532 -19.448 1.00 66.69 83 ASP A C 1
ATOM 647 O O . ASP A 1 83 ? 7.354 1.521 -19.875 1.00 66.69 83 ASP A O 1
ATOM 651 N N . ILE A 1 84 ? 5.191 0.938 -20.093 1.00 69.19 84 ILE A N 1
ATOM 652 C CA . ILE A 1 84 ? 5.346 0.184 -21.348 1.00 69.19 84 ILE A CA 1
ATOM 653 C C . ILE A 1 84 ? 5.366 1.115 -22.571 1.00 69.19 84 ILE A C 1
ATOM 655 O O . ILE A 1 84 ? 6.110 0.871 -23.516 1.00 69.19 84 ILE A O 1
ATOM 659 N N . GLU A 1 85 ? 4.564 2.184 -22.581 1.00 60.44 85 GLU A N 1
ATOM 660 C CA . GLU A 1 85 ? 4.414 3.043 -23.767 1.00 60.44 85 GLU A CA 1
ATOM 661 C C . GLU A 1 85 ? 5.577 4.022 -24.000 1.00 60.44 85 GLU A C 1
ATOM 663 O O . GLU A 1 85 ? 5.716 4.547 -25.106 1.00 60.44 85 GLU A O 1
ATOM 668 N N . ARG A 1 86 ? 6.409 4.324 -22.992 1.00 54.72 86 ARG A N 1
ATOM 669 C CA . ARG A 1 86 ? 7.276 5.517 -23.029 1.00 54.72 86 ARG A CA 1
ATOM 670 C C . ARG A 1 86 ? 8.776 5.216 -22.945 1.00 54.72 86 ARG A C 1
ATOM 672 O O . ARG A 1 86 ? 9.474 5.655 -22.028 1.00 54.72 86 ARG A O 1
ATOM 679 N N . ASP A 1 87 ? 9.304 4.561 -23.974 1.00 53.66 87 ASP A N 1
ATOM 680 C CA . ASP A 1 87 ? 10.747 4.304 -24.145 1.00 53.66 87 ASP A CA 1
ATOM 681 C C . ASP A 1 87 ? 11.559 5.507 -24.687 1.00 53.66 87 ASP A C 1
ATOM 683 O O . ASP A 1 87 ? 12.762 5.400 -24.886 1.00 53.66 87 ASP A O 1
ATOM 687 N N . THR A 1 88 ? 10.956 6.686 -24.909 1.00 52.00 88 THR A N 1
ATOM 688 C CA . THR A 1 88 ? 11.606 7.756 -25.711 1.00 52.00 88 THR A CA 1
ATOM 689 C C . THR A 1 88 ? 11.587 9.185 -25.149 1.00 52.00 88 THR A C 1
ATOM 691 O O . THR A 1 88 ? 11.727 10.134 -25.913 1.00 52.00 88 THR A O 1
ATOM 694 N N . LEU A 1 89 ? 11.494 9.401 -23.829 1.00 49.66 89 LEU A N 1
ATOM 695 C CA . LEU A 1 89 ? 11.809 10.722 -23.248 1.00 49.66 89 LEU A CA 1
ATOM 696 C C . LEU A 1 89 ? 12.445 10.635 -21.844 1.00 49.66 89 LEU A C 1
ATOM 698 O O . LEU A 1 89 ? 11.909 10.000 -20.937 1.00 49.66 89 LEU A O 1
ATOM 702 N N . SER A 1 90 ? 13.624 11.259 -21.735 1.00 54.62 90 SER A N 1
ATOM 703 C CA . SER A 1 90 ? 14.405 11.669 -20.552 1.00 54.62 90 SER A CA 1
ATOM 704 C C . SER A 1 90 ? 14.345 10.808 -19.272 1.00 54.62 90 SER A C 1
ATOM 706 O O . SER A 1 90 ? 13.423 10.873 -18.460 1.00 54.62 90 SER A O 1
ATOM 708 N N . HIS A 1 91 ? 15.447 10.101 -19.005 1.00 51.81 91 HIS A N 1
ATOM 709 C CA . HIS A 1 91 ? 15.697 9.311 -17.788 1.00 51.81 91 HIS A CA 1
ATOM 710 C C . HIS A 1 91 ? 15.566 10.124 -16.476 1.00 51.81 91 HIS A C 1
ATOM 712 O O . HIS A 1 91 ? 15.075 9.600 -15.483 1.00 51.81 91 HIS A O 1
ATOM 718 N N . LEU A 1 92 ? 15.879 11.431 -16.486 1.00 51.53 92 LEU A N 1
ATOM 719 C CA . LEU A 1 92 ? 15.750 12.316 -15.312 1.00 51.53 92 LEU A CA 1
ATOM 720 C C . LEU A 1 92 ? 14.304 12.608 -14.874 1.00 51.53 92 LEU A C 1
ATOM 722 O O . LEU A 1 92 ? 14.080 12.937 -13.713 1.00 51.53 92 LEU A O 1
ATOM 726 N N . CYS A 1 93 ? 13.314 12.505 -15.765 1.00 53.56 93 CYS A N 1
ATOM 727 C CA . CYS A 1 93 ? 11.914 12.754 -15.395 1.00 53.56 93 CYS A CA 1
ATOM 728 C C . CYS A 1 93 ? 11.284 11.531 -14.691 1.00 53.56 93 CYS A C 1
ATOM 730 O O . CYS A 1 93 ? 10.274 11.649 -14.003 1.00 53.56 93 CYS A O 1
ATOM 732 N N . ARG A 1 94 ? 11.911 10.354 -14.833 1.00 53.88 94 ARG A N 1
ATOM 733 C CA . ARG A 1 94 ? 11.385 9.033 -14.458 1.00 53.88 94 ARG A CA 1
ATOM 734 C C . ARG A 1 94 ? 11.624 8.681 -12.983 1.00 53.88 94 ARG A C 1
ATOM 736 O O . ARG A 1 94 ? 10.710 8.200 -12.317 1.00 53.88 94 ARG A O 1
ATOM 743 N N . ASP A 1 95 ? 12.807 9.001 -12.455 1.00 53.09 95 ASP A N 1
ATOM 744 C CA . ASP A 1 95 ? 13.137 8.801 -11.034 1.00 53.09 95 ASP A CA 1
ATOM 745 C C . ASP A 1 95 ? 12.354 9.749 -10.122 1.00 53.09 95 ASP A C 1
ATOM 747 O O . ASP A 1 95 ? 11.964 9.374 -9.021 1.00 53.09 95 ASP A O 1
ATOM 751 N N . VAL A 1 96 ? 12.050 10.959 -10.596 1.00 55.00 96 VAL A N 1
ATOM 752 C CA . VAL A 1 96 ? 11.303 11.958 -9.824 1.00 55.00 96 VAL A CA 1
ATOM 753 C C . VAL A 1 96 ? 9.853 11.529 -9.627 1.00 55.00 96 VAL A C 1
ATOM 755 O O . VAL A 1 96 ? 9.353 11.618 -8.514 1.00 55.00 96 VAL A O 1
ATOM 758 N N . VAL A 1 97 ? 9.179 11.011 -10.657 1.00 58.16 97 VAL A N 1
ATOM 759 C CA . VAL A 1 97 ? 7.769 10.593 -10.540 1.00 58.16 97 VAL A CA 1
ATOM 760 C C . VAL A 1 97 ? 7.631 9.356 -9.648 1.00 58.16 97 VAL A C 1
ATOM 762 O O . VAL A 1 97 ? 6.787 9.340 -8.755 1.00 58.16 97 VAL A O 1
ATOM 765 N N . ARG A 1 98 ? 8.521 8.364 -9.788 1.00 59.69 98 ARG A N 1
ATOM 766 C CA . ARG A 1 98 ? 8.514 7.166 -8.929 1.00 59.69 98 ARG A CA 1
ATOM 767 C C . ARG A 1 98 ? 8.935 7.458 -7.491 1.00 59.69 98 ARG A C 1
ATOM 769 O O . ARG A 1 98 ? 8.364 6.892 -6.561 1.00 59.69 98 ARG A O 1
ATOM 776 N N . PHE A 1 99 ? 9.888 8.366 -7.285 1.00 55.25 99 PHE A N 1
ATOM 777 C CA . PHE A 1 99 ? 10.236 8.854 -5.954 1.00 55.25 99 PHE A CA 1
ATOM 778 C C . PHE A 1 99 ? 9.075 9.643 -5.339 1.00 55.25 99 PHE A C 1
ATOM 780 O O . PHE A 1 99 ? 8.776 9.453 -4.167 1.00 55.25 99 PHE A O 1
ATOM 787 N N . VAL A 1 100 ? 8.363 10.463 -6.116 1.00 56.16 100 VAL A N 1
ATOM 788 C CA . VAL A 1 100 ? 7.191 11.216 -5.647 1.00 56.16 100 VAL A CA 1
ATOM 789 C C . VAL A 1 100 ? 6.031 10.289 -5.279 1.00 56.16 100 VAL A C 1
ATOM 791 O O . VAL A 1 100 ? 5.444 10.491 -4.221 1.00 56.16 100 VAL A O 1
ATOM 794 N N . ASP A 1 101 ? 5.741 9.238 -6.048 1.00 58.78 101 ASP A N 1
ATOM 795 C CA . ASP A 1 101 ? 4.679 8.276 -5.710 1.00 58.78 101 ASP A CA 1
ATOM 796 C C . ASP A 1 101 ? 5.028 7.400 -4.502 1.00 58.78 101 ASP A C 1
ATOM 798 O O . ASP A 1 101 ? 4.183 7.183 -3.623 1.00 58.78 101 ASP A O 1
ATOM 802 N N . PHE A 1 102 ? 6.287 6.952 -4.415 1.00 57.94 102 PHE A N 1
ATOM 803 C CA . PHE A 1 102 ? 6.805 6.234 -3.253 1.00 57.94 102 PHE A CA 1
ATOM 804 C C . PHE A 1 102 ? 6.719 7.113 -2.002 1.00 57.94 102 PHE A C 1
ATOM 806 O O . PHE A 1 102 ? 6.147 6.697 -0.997 1.00 57.94 102 PHE A O 1
ATOM 813 N N . VAL A 1 103 ? 7.215 8.353 -2.076 1.00 60.69 103 VAL A N 1
ATOM 814 C CA . VAL A 1 103 ? 7.197 9.318 -0.971 1.00 60.69 103 VAL A CA 1
ATOM 815 C C . VAL A 1 103 ? 5.772 9.710 -0.603 1.00 60.69 103 VAL A C 1
ATOM 817 O O . VAL A 1 103 ? 5.483 9.762 0.584 1.00 60.69 103 VAL A O 1
ATOM 820 N N . SER A 1 104 ? 4.871 9.928 -1.562 1.00 56.44 104 SER A N 1
ATOM 821 C CA . SER A 1 104 ? 3.495 10.383 -1.321 1.00 56.44 104 SER A CA 1
ATOM 822 C C . SER A 1 104 ? 2.649 9.328 -0.600 1.00 56.44 104 SER A C 1
ATOM 824 O O . SER A 1 104 ? 1.987 9.642 0.391 1.00 56.44 104 SER A O 1
ATOM 826 N N . HIS A 1 105 ? 2.742 8.049 -0.988 1.00 59.69 105 HIS A N 1
ATOM 827 C CA . HIS A 1 105 ? 2.020 6.967 -0.304 1.00 59.69 105 HIS A CA 1
ATOM 828 C C . HIS A 1 105 ? 2.660 6.571 1.038 1.00 59.69 105 HIS A C 1
ATOM 830 O O . HIS A 1 105 ? 1.934 6.281 1.998 1.00 59.69 105 HIS A O 1
ATOM 836 N N . PHE A 1 106 ? 3.996 6.622 1.160 1.00 58.31 106 PHE A N 1
ATOM 837 C CA . PHE A 1 106 ? 4.670 6.471 2.459 1.00 58.31 106 PHE A CA 1
ATOM 838 C C . PHE A 1 106 ? 4.318 7.630 3.400 1.00 58.31 106 PHE A C 1
ATOM 840 O O . PHE A 1 106 ? 4.040 7.393 4.578 1.00 58.31 106 PHE A O 1
ATOM 847 N N . LEU A 1 107 ? 4.258 8.869 2.888 1.00 59.00 107 LEU A N 1
ATOM 848 C CA . LEU A 1 107 ? 3.785 10.033 3.636 1.00 59.00 107 LEU A CA 1
ATOM 849 C C . LEU A 1 107 ? 2.332 9.855 4.045 1.00 59.00 107 LEU A C 1
ATOM 851 O O . LEU A 1 107 ? 2.026 10.174 5.180 1.00 59.00 107 LEU A O 1
ATOM 855 N N . TYR A 1 108 ? 1.446 9.335 3.194 1.00 60.94 108 TYR A N 1
ATOM 856 C CA . TYR A 1 108 ? 0.039 9.132 3.553 1.00 60.94 108 TYR A CA 1
ATOM 857 C C . TYR A 1 108 ? -0.111 8.150 4.722 1.00 60.94 108 TYR A C 1
ATOM 859 O O . TYR A 1 108 ? -0.780 8.455 5.713 1.00 60.94 108 TYR A O 1
ATOM 867 N N . SER A 1 109 ? 0.598 7.015 4.674 1.00 55.91 109 SER A N 1
ATOM 868 C CA . SER A 1 109 ? 0.637 6.061 5.789 1.00 55.91 109 SER A CA 1
ATOM 869 C C . SER A 1 109 ? 1.283 6.663 7.048 1.00 55.91 109 SER A C 1
ATOM 871 O O . SER A 1 109 ? 0.845 6.382 8.167 1.00 55.91 109 SER A O 1
ATOM 873 N N . TRP A 1 110 ? 2.308 7.506 6.895 1.00 59.56 110 TRP A N 1
ATOM 874 C CA . TRP A 1 110 ? 3.003 8.169 8.003 1.00 59.56 110 TRP A CA 1
ATOM 875 C C . TRP A 1 110 ? 2.176 9.308 8.625 1.00 59.56 110 TRP A C 1
ATOM 877 O O . TRP A 1 110 ? 2.072 9.399 9.849 1.00 59.56 110 TRP A O 1
ATOM 887 N N . ILE A 1 111 ? 1.506 10.120 7.808 1.00 60.09 111 ILE A N 1
ATOM 888 C CA . ILE A 1 111 ? 0.586 11.193 8.196 1.00 60.09 111 ILE A CA 1
ATOM 889 C C . ILE A 1 111 ? -0.596 10.592 8.950 1.00 60.09 111 ILE A C 1
ATOM 891 O O . ILE A 1 111 ? -0.876 11.027 10.066 1.00 60.09 111 ILE A O 1
ATOM 895 N N . CYS A 1 112 ? -1.225 9.531 8.440 1.00 62.59 112 CYS A N 1
ATOM 896 C CA . CYS A 1 112 ? -2.295 8.847 9.170 1.00 62.59 112 CYS A CA 1
ATOM 897 C C . CYS A 1 112 ? -1.849 8.287 10.524 1.00 62.59 112 CYS A C 1
ATOM 899 O O . CYS A 1 112 ? -2.620 8.323 11.481 1.00 62.59 112 CYS A O 1
ATOM 901 N N . SER A 1 113 ? -0.596 7.829 10.642 1.00 59.19 113 SER A N 1
ATOM 902 C CA . SER A 1 113 ? -0.041 7.353 11.918 1.00 59.19 113 SER A CA 1
ATOM 903 C C . SER A 1 113 ? 0.117 8.454 12.977 1.00 59.19 113 SER A C 1
ATOM 905 O O . SER A 1 113 ? 0.066 8.171 14.180 1.00 59.19 113 SER A O 1
ATOM 907 N N . ARG A 1 114 ? 0.270 9.712 12.538 1.00 62.06 114 ARG A N 1
ATOM 908 C CA . ARG A 1 114 ? 0.500 10.879 13.402 1.00 62.06 114 ARG A CA 1
ATOM 909 C C . ARG A 1 114 ? -0.713 11.790 13.590 1.00 62.06 114 ARG A C 1
ATOM 911 O O . ARG A 1 114 ? -0.678 12.623 14.493 1.00 62.06 114 ARG A O 1
ATOM 918 N N . ARG A 1 115 ? -1.776 11.658 12.789 1.00 57.75 115 ARG A N 1
ATOM 919 C CA . ARG A 1 115 ? -2.970 12.510 12.922 1.00 57.75 115 ARG A CA 1
ATOM 920 C C . ARG A 1 115 ? -3.721 12.195 14.230 1.00 57.75 115 ARG A C 1
ATOM 922 O O . ARG A 1 115 ? -3.943 11.020 14.540 1.00 57.75 115 ARG A O 1
ATOM 929 N N . PRO A 1 116 ? -4.094 13.220 15.020 1.00 54.06 116 PRO A N 1
ATOM 930 C CA . PRO A 1 116 ? -4.938 13.038 16.197 1.00 54.06 116 PRO A CA 1
ATOM 931 C C . PRO A 1 116 ? -6.346 12.600 15.773 1.00 54.06 116 PRO A C 1
ATOM 933 O O . PRO A 1 116 ? -6.784 12.908 14.665 1.00 54.06 116 PRO A O 1
ATOM 936 N N . LYS A 1 117 ? -7.062 11.905 16.669 1.00 56.00 117 LYS A N 1
ATOM 937 C CA . LYS A 1 117 ? -8.417 11.361 16.441 1.00 56.00 117 LYS A CA 1
ATOM 938 C C . LYS A 1 117 ? -9.432 12.393 15.911 1.00 56.00 117 LYS A C 1
ATOM 940 O O . LYS A 1 117 ? -10.395 11.975 15.276 1.00 56.00 117 LYS A O 1
ATOM 945 N N . GLU A 1 118 ? -9.195 13.679 16.165 1.00 52.84 118 GLU A N 1
ATOM 946 C CA . GLU A 1 118 ? -10.031 14.830 15.791 1.00 52.84 118 GLU A CA 1
ATOM 947 C C . GLU A 1 118 ? -9.878 15.258 14.315 1.00 52.84 118 GLU A C 1
ATOM 949 O O . GLU A 1 118 ? -10.828 15.702 13.689 1.00 52.84 118 GLU A O 1
ATOM 954 N N . ALA A 1 119 ? -8.690 15.102 13.715 1.00 52.59 119 ALA A N 1
ATOM 955 C CA . ALA A 1 119 ? -8.379 15.604 12.364 1.00 52.59 119 ALA A CA 1
ATOM 956 C C . ALA A 1 119 ? -8.644 14.557 11.261 1.00 52.59 119 ALA A C 1
ATOM 958 O O . ALA A 1 119 ? -7.888 14.449 10.282 1.00 52.59 119 ALA A O 1
ATOM 959 N N . ARG A 1 120 ? -9.665 13.731 11.498 1.00 63.12 120 ARG A N 1
ATOM 960 C CA . ARG A 1 120 ? -9.976 12.492 10.787 1.00 63.12 120 ARG A CA 1
ATOM 961 C C . ARG A 1 120 ? -10.665 12.793 9.459 1.00 63.12 120 ARG A C 1
ATOM 963 O O . ARG A 1 120 ? -11.637 13.535 9.441 1.00 63.12 120 ARG A O 1
ATOM 970 N N . ASP A 1 121 ? -10.160 12.240 8.360 1.00 59.22 121 ASP A N 1
ATOM 971 C CA . ASP A 1 121 ? -10.777 12.431 7.042 1.00 59.22 121 ASP A CA 1
ATOM 972 C C . ASP A 1 121 ? -12.099 11.639 6.959 1.00 59.22 121 ASP A C 1
ATOM 974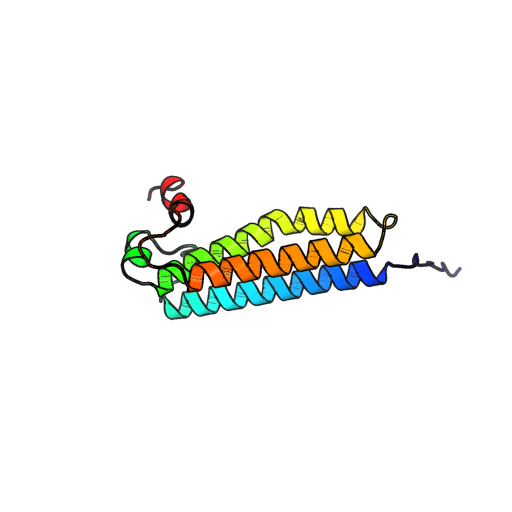 O O . ASP A 1 121 ? -12.063 10.414 7.126 1.00 59.22 121 ASP A O 1
ATOM 978 N N . PRO A 1 122 ? -13.252 12.289 6.696 1.00 61.53 122 PRO A N 1
ATOM 979 C CA . PRO A 1 122 ? -14.533 11.607 6.509 1.00 61.53 122 PRO A CA 1
ATOM 980 C C . PRO A 1 122 ? -14.511 10.548 5.398 1.00 61.53 122 PRO A C 1
ATOM 982 O O . PRO A 1 122 ? -15.267 9.579 5.463 1.00 61.53 122 PRO A O 1
ATOM 985 N N . SER A 1 123 ? -13.620 10.678 4.405 1.00 63.44 123 SER A N 1
ATOM 986 C CA . SER A 1 123 ? -13.494 9.724 3.293 1.00 63.44 123 SER A CA 1
ATOM 987 C C . SER A 1 123 ? -13.151 8.298 3.755 1.00 63.44 123 SER A C 1
ATOM 989 O O . SER A 1 123 ? -13.514 7.314 3.102 1.00 63.44 123 SER A O 1
ATOM 991 N N . LEU A 1 124 ? -12.527 8.154 4.932 1.00 59.16 124 LEU A N 1
ATOM 992 C CA . LEU A 1 124 ? -12.221 6.855 5.542 1.00 59.16 124 LEU A CA 1
ATOM 993 C C . LEU A 1 124 ? -13.472 6.076 5.956 1.00 59.16 124 LEU A C 1
ATOM 995 O O . LEU A 1 124 ? -13.390 4.861 6.121 1.00 59.16 124 LEU A O 1
ATOM 999 N N . TYR A 1 125 ? -14.611 6.759 6.065 1.00 56.97 125 TYR A N 1
ATOM 1000 C CA . TYR A 1 125 ? -15.904 6.192 6.428 1.00 56.97 125 TYR A CA 1
ATOM 1001 C C . TYR A 1 125 ? -16.936 6.220 5.299 1.00 56.97 125 TYR A C 1
ATOM 1003 O O . TYR A 1 125 ? -18.040 5.710 5.470 1.00 56.97 125 TYR A O 1
ATOM 1011 N N . ALA A 1 126 ? -16.581 6.779 4.140 1.00 53.09 126 ALA A N 1
ATOM 1012 C CA . ALA A 1 126 ? -17.487 6.912 2.999 1.00 53.09 126 ALA A CA 1
ATOM 1013 C C . ALA A 1 126 ? -17.951 5.560 2.415 1.00 53.09 126 ALA A C 1
ATOM 1015 O O . ALA A 1 126 ? -18.954 5.514 1.712 1.00 53.09 126 ALA A O 1
ATOM 1016 N N . TRP A 1 127 ? -17.259 4.449 2.712 1.00 51.38 127 TRP A N 1
ATOM 1017 C CA . TRP A 1 127 ? -17.701 3.110 2.297 1.00 51.38 127 TRP A CA 1
ATOM 1018 C C . TRP A 1 127 ? -18.979 2.645 3.013 1.00 51.38 127 TRP A C 1
ATOM 1020 O O . TRP A 1 127 ? -19.757 1.916 2.404 1.00 51.38 127 TRP A O 1
ATOM 1030 N N . ASP A 1 128 ? -19.219 3.081 4.258 1.00 50.81 128 ASP A N 1
ATOM 1031 C CA . ASP A 1 128 ? -20.447 2.739 4.999 1.00 50.81 128 ASP A CA 1
ATOM 1032 C C . ASP A 1 128 ? -21.683 3.402 4.371 1.00 50.81 128 ASP A C 1
ATOM 1034 O O . ASP A 1 128 ? -22.781 2.856 4.431 1.00 50.81 128 ASP A O 1
ATOM 1038 N N . ASP A 1 129 ? -21.513 4.565 3.734 1.00 52.66 129 ASP A N 1
ATOM 1039 C CA . ASP A 1 129 ? -22.625 5.292 3.113 1.00 52.66 129 ASP A CA 1
ATOM 1040 C C . ASP A 1 129 ? -23.048 4.660 1.775 1.00 52.66 129 ASP A C 1
ATOM 1042 O O . ASP A 1 129 ? -24.173 4.858 1.321 1.00 52.66 129 ASP A O 1
ATOM 1046 N N . GLN A 1 130 ? -22.163 3.880 1.142 1.00 49.25 130 GLN A N 1
ATOM 1047 C CA . GLN A 1 130 ? -22.428 3.258 -0.156 1.00 49.25 130 GLN A CA 1
ATOM 1048 C C . GLN A 1 130 ? -23.109 1.884 -0.049 1.00 49.25 130 GLN A C 1
ATOM 1050 O O . GLN A 1 130 ? -23.748 1.451 -1.008 1.00 49.25 130 GLN A O 1
ATOM 1055 N N . TYR A 1 131 ? -23.015 1.219 1.107 1.00 44.75 131 TYR A N 1
ATOM 1056 C CA . TYR A 1 131 ? -23.655 -0.072 1.374 1.00 44.75 131 TYR A CA 1
ATOM 1057 C C . TYR A 1 131 ? -24.219 -0.110 2.803 1.00 44.75 131 TYR A C 1
ATOM 1059 O O . TYR A 1 131 ? -23.598 -0.702 3.689 1.00 44.75 131 TYR A O 1
ATOM 1067 N N . PRO A 1 132 ? -25.391 0.506 3.045 1.00 46.31 132 PRO A N 1
ATOM 1068 C CA . PRO A 1 132 ? -26.088 0.338 4.312 1.00 46.31 132 PRO A CA 1
ATOM 1069 C C . PRO A 1 132 ? -26.459 -1.141 4.480 1.00 46.31 132 PRO A C 1
ATOM 1071 O O . PRO A 1 132 ? -26.993 -1.758 3.555 1.00 46.31 132 PRO A O 1
ATOM 1074 N N . ARG A 1 133 ? -26.125 -1.716 5.638 1.00 53.75 133 ARG A N 1
ATOM 1075 C CA . ARG A 1 133 ? -26.582 -3.059 6.014 1.00 53.75 133 ARG A CA 1
ATOM 1076 C C . ARG A 1 133 ? -28.055 -3.063 6.386 1.00 53.75 133 ARG A C 1
ATOM 1078 O O . ARG A 1 133 ? -28.489 -2.093 7.046 1.00 53.75 133 ARG A O 1
#

Foldseek 3Di:
DDDDDDDDPPVVVLVVQVVLLVVLLVVLVVQLVVLCVVLVPDPPDQADAPVSVLVDVSSQLNLQSSVLNVVSVVCVVVSNVCSVPDPDDDPVVSCVVSVCNSCVSVVSSVVSVPDDSVVRDCVSNVVCVVDPD

InterPro domains:
  IPR001129 Membrane-associated, eicosanoid/glutathione metabolism (MAPEG) protein [PF01124] (20-80)
  IPR023352 Membrane associated eicosanoid/glutathione metabolism-like domain superfamily [G3DSA:1.20.120.550] (11-81)
  IPR023352 Membrane associated eicosanoid/glutathione metabolism-like domain superfamily [SSF161084] (4-78)
  IPR050997 Membrane-associated proteins in eicosanoid and glutathione metabolism [PTHR10250] (17-78)

pLDDT: mean 71.03, std 12.66, range [44.75, 89.06]

Sequence (133 aa):
MAVIVTLPEGFEYVGGGLLSTAFLILGQSFLVSKYRKRAGIPYPQLYAEKSEAEASKDAYLFNCAQRAHQNTLENINTVYLNDIERDTLSHLCRDVVRFVDFVSHFLYSWICSRRPKEARDPSLYAWDDQYPR

Secondary structure (DSSP, 8-state):
------PPTTHHHHHHHHHHHHHHHHHHHHHHHHHHHHHTPPTT-SS--HHHHHH-HHHHHHHHHHHHHHHHHHHHHHHHHHHHH-SSS-HHHHHHHHHHHHHHHHHHHHHHHH--TTS--GGGGHHHHHS--

Radius of gyration: 19.08 Å; chains: 1; bounding box: 45×36×58 Å

Organism: NCBI:txid84607